Protein AF-A0A7W3G1K5-F1 (afdb_monomer_lite)

InterPro domains:
  IPR002514 Transposase IS3/IS911family [PF01527] (11-40)
  IPR009057 Homedomain-like superfamily [SSF46689] (9-40)

pLDDT: mean 85.79, std 16.36, range [42.66, 97.81]

Structure (mmCIF, N/CA/C/O backbone):
data_AF-A0A7W3G1K5-F1
#
_entry.id   AF-A0A7W3G1K5-F1
#
loop_
_atom_site.group_PDB
_atom_site.id
_atom_site.type_symbol
_atom_site.label_atom_id
_atom_site.label_alt_id
_atom_site.label_comp_id
_atom_site.label_asym_id
_atom_site.label_entity_id
_atom_site.label_seq_id
_atom_site.pdbx_PDB_ins_code
_atom_site.Cartn_x
_atom_site.Cartn_y
_atom_site.Cartn_z
_atom_site.occupancy
_atom_site.B_iso_or_equiv
_atom_site.auth_seq_id
_atom_site.auth_comp_id
_atom_site.auth_asym_id
_atom_site.auth_atom_id
_atom_site.pdbx_PDB_model_num
ATOM 1 N N . MET A 1 1 ? -1.578 -26.239 -21.518 1.00 42.66 1 MET A N 1
ATOM 2 C CA . MET A 1 1 ? -2.385 -25.118 -20.994 1.00 42.66 1 MET A CA 1
ATOM 3 C C . MET A 1 1 ? -1.747 -23.855 -21.540 1.00 42.66 1 MET A C 1
ATOM 5 O O . MET A 1 1 ? -0.679 -23.478 -21.077 1.00 42.66 1 MET A O 1
ATOM 9 N N . GLU A 1 2 ? -2.288 -23.312 -22.628 1.00 47.94 2 GLU A N 1
ATOM 10 C CA . GLU A 1 2 ? -1.699 -22.144 -23.287 1.00 47.94 2 GLU A CA 1
ATOM 11 C C . GLU A 1 2 ? -1.931 -20.912 -22.412 1.00 47.94 2 GLU A C 1
ATOM 13 O O . GLU A 1 2 ? -3.066 -20.562 -22.082 1.00 47.94 2 GLU A O 1
ATOM 18 N N . GLN A 1 3 ? -0.840 -20.297 -21.960 1.00 55.66 3 GLN A N 1
ATOM 19 C CA . GLN A 1 3 ? -0.894 -19.075 -21.173 1.00 55.66 3 GLN A CA 1
ATOM 20 C C . GLN A 1 3 ? -1.325 -17.942 -22.100 1.00 55.66 3 GLN A C 1
ATOM 22 O O . GLN A 1 3 ? -0.543 -17.446 -22.906 1.00 55.66 3 GLN A O 1
ATOM 27 N N . LYS A 1 4 ? -2.596 -17.552 -21.995 1.00 56.47 4 LYS A N 1
ATOM 28 C CA . LYS A 1 4 ? -3.160 -16.370 -22.645 1.00 56.47 4 LYS A CA 1
ATOM 29 C C . LYS A 1 4 ? -2.282 -15.157 -22.309 1.00 56.47 4 LYS A C 1
ATOM 31 O O . LYS A 1 4 ? -2.312 -14.672 -21.179 1.00 56.47 4 LYS A O 1
ATOM 36 N N . ILE A 1 5 ? -1.484 -14.690 -23.271 1.00 61.03 5 ILE A N 1
ATOM 37 C CA . ILE A 1 5 ? -0.641 -13.500 -23.119 1.00 61.03 5 ILE A CA 1
ATOM 38 C C . ILE A 1 5 ? -1.582 -12.291 -23.056 1.00 61.03 5 ILE A C 1
ATOM 40 O O . ILE A 1 5 ? -2.107 -11.830 -24.067 1.00 61.03 5 ILE A O 1
ATOM 44 N N . LEU A 1 6 ? -1.877 -11.831 -21.840 1.00 65.19 6 LEU A N 1
ATOM 45 C CA . LEU A 1 6 ? -2.656 -10.620 -21.593 1.00 65.19 6 LEU A CA 1
ATOM 46 C C . LEU A 1 6 ? -1.796 -9.407 -21.970 1.00 65.19 6 LEU A C 1
ATOM 48 O O . LEU A 1 6 ? -0.830 -9.139 -21.270 1.00 65.19 6 LEU A O 1
ATOM 52 N N . SER A 1 7 ? -2.178 -8.723 -23.055 1.00 61.69 7 SER A N 1
ATOM 53 C CA . SER A 1 7 ? -1.693 -7.424 -23.566 1.00 61.69 7 SER A CA 1
ATOM 54 C C . SER A 1 7 ? -0.168 -7.214 -23.608 1.00 61.69 7 SER A C 1
ATOM 56 O O . SER A 1 7 ? 0.510 -7.146 -22.589 1.00 61.69 7 SER A O 1
ATOM 58 N N . ALA A 1 8 ? 0.374 -7.005 -24.811 1.00 62.97 8 ALA A N 1
ATOM 59 C CA . ALA A 1 8 ? 1.779 -6.656 -25.056 1.00 62.97 8 ALA A CA 1
ATOM 60 C C . ALA A 1 8 ? 2.149 -5.208 -24.655 1.00 62.97 8 ALA A C 1
ATOM 62 O O . ALA A 1 8 ? 3.192 -4.698 -25.065 1.00 62.97 8 ALA A O 1
ATOM 63 N N . GLU A 1 9 ? 1.308 -4.521 -23.879 1.00 69.12 9 GLU A N 1
ATOM 64 C CA . GLU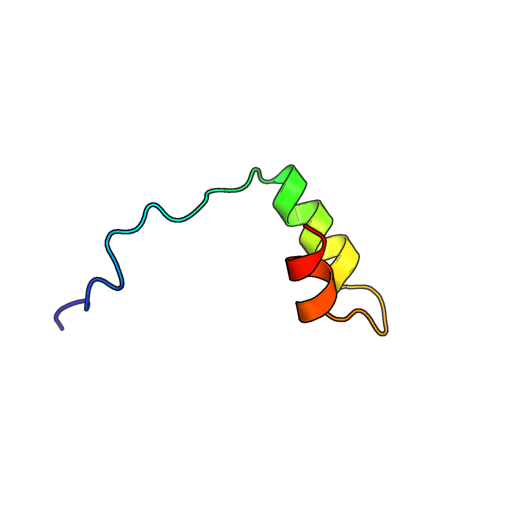 A 1 9 ? 1.640 -3.204 -23.345 1.00 69.12 9 GLU A CA 1
ATOM 65 C C . GLU A 1 9 ? 2.769 -3.337 -22.313 1.00 69.12 9 GLU A C 1
ATOM 67 O O . GLU A 1 9 ? 2.673 -4.161 -21.394 1.00 69.12 9 GLU A O 1
ATOM 72 N N . PRO A 1 10 ? 3.848 -2.536 -22.423 1.00 72.25 10 PRO A N 1
ATOM 73 C CA . PRO A 1 10 ? 4.902 -2.519 -21.424 1.00 72.25 10 PRO A CA 1
ATOM 74 C C . PRO A 1 10 ? 4.295 -2.254 -20.047 1.00 72.25 10 PRO A C 1
ATOM 76 O O . PRO A 1 10 ? 3.799 -1.162 -19.760 1.00 72.25 10 PRO A O 1
ATOM 79 N N . ARG A 1 11 ? 4.316 -3.270 -19.177 1.00 76.06 11 ARG A N 1
ATOM 80 C CA . ARG A 1 11 ? 3.879 -3.098 -17.793 1.00 76.06 11 ARG A CA 1
ATOM 81 C C . ARG A 1 11 ? 4.778 -2.051 -17.159 1.00 76.06 11 ARG A C 1
ATOM 83 O O . ARG A 1 11 ? 5.986 -2.258 -17.065 1.00 76.06 11 ARG A O 1
ATOM 90 N N . ARG A 1 12 ? 4.191 -0.935 -16.719 1.00 80.69 12 ARG A N 1
ATOM 91 C CA . ARG A 1 12 ? 4.920 0.089 -15.964 1.00 80.69 12 ARG A CA 1
ATOM 92 C C . ARG A 1 12 ? 5.593 -0.578 -14.767 1.00 80.69 12 ARG A C 1
ATOM 94 O O . ARG A 1 12 ? 4.929 -1.109 -13.877 1.00 80.69 12 ARG A O 1
ATOM 101 N N . THR A 1 13 ? 6.920 -0.584 -14.770 1.00 87.75 13 THR A N 1
ATOM 102 C CA . THR A 1 13 ? 7.717 -1.070 -13.650 1.00 87.75 13 THR A CA 1
ATOM 103 C C . THR A 1 13 ? 8.009 0.096 -12.727 1.00 87.75 13 THR A C 1
ATOM 105 O O . THR A 1 13 ? 8.687 1.044 -13.113 1.00 87.75 13 THR A O 1
ATOM 108 N N . PHE A 1 14 ? 7.519 0.015 -11.498 1.00 90.81 14 PHE A N 1
ATOM 109 C CA . PHE A 1 14 ? 7.845 0.989 -10.465 1.00 90.81 14 PHE A CA 1
ATOM 110 C C . PHE A 1 14 ? 9.045 0.526 -9.639 1.00 90.81 14 PHE A C 1
ATOM 112 O O . PHE A 1 14 ? 9.243 -0.682 -9.447 1.00 90.81 14 PHE A O 1
ATOM 119 N N . SER A 1 15 ? 9.822 1.485 -9.129 1.00 95.94 15 SER A N 1
ATOM 120 C CA . SER A 1 15 ? 10.906 1.205 -8.188 1.00 95.94 15 SER A CA 1
ATOM 121 C C . SER A 1 15 ? 10.357 0.563 -6.911 1.00 95.94 15 SER A C 1
ATOM 123 O O . SER A 1 15 ? 9.182 0.714 -6.562 1.00 95.94 15 SER A O 1
ATOM 125 N N . ASN A 1 16 ? 11.202 -0.175 -6.193 1.00 96.25 16 ASN A N 1
ATOM 126 C CA . ASN A 1 16 ? 10.780 -0.793 -4.935 1.00 96.25 16 ASN A CA 1
ATOM 127 C C . ASN A 1 16 ? 10.412 0.254 -3.879 1.00 96.25 16 ASN A C 1
ATOM 129 O O . ASN A 1 16 ? 9.447 0.055 -3.151 1.00 96.25 16 ASN A O 1
ATOM 133 N N . GLU A 1 17 ? 11.120 1.381 -3.840 1.00 97.81 17 GLU A N 1
ATOM 134 C CA . GLU A 1 17 ? 10.801 2.491 -2.941 1.00 97.81 17 GLU A CA 1
ATOM 135 C C . GLU A 1 17 ? 9.390 3.031 -3.189 1.00 97.81 17 GLU A C 1
ATOM 137 O O . GLU A 1 17 ? 8.596 3.140 -2.256 1.00 97.81 17 GLU A O 1
ATOM 142 N N . PHE A 1 18 ? 9.035 3.254 -4.457 1.00 95.50 18 PHE A N 1
ATOM 143 C CA . PHE A 1 18 ? 7.693 3.694 -4.823 1.00 95.50 18 PHE A CA 1
ATOM 144 C C . PHE A 1 18 ? 6.629 2.672 -4.402 1.00 95.50 18 PHE A C 1
ATOM 146 O O . PHE A 1 18 ? 5.610 3.028 -3.812 1.00 95.50 18 PHE A O 1
ATOM 153 N N . LYS A 1 19 ? 6.877 1.376 -4.639 1.00 95.25 19 LYS A N 1
ATOM 154 C CA . LYS A 1 19 ? 5.959 0.310 -4.201 1.00 95.25 19 LYS A CA 1
ATOM 155 C C . LYS A 1 19 ? 5.769 0.316 -2.683 1.00 95.25 19 LYS A C 1
ATOM 157 O O . LYS A 1 19 ? 4.643 0.176 -2.217 1.00 95.25 19 LYS A O 1
ATOM 162 N N . LEU A 1 20 ? 6.842 0.506 -1.914 1.00 97.81 20 LEU A N 1
ATOM 163 C CA . LEU A 1 20 ? 6.769 0.588 -0.454 1.00 97.81 20 LEU A CA 1
ATOM 164 C C . LEU A 1 20 ? 5.980 1.819 0.012 1.00 97.81 20 LEU A C 1
ATOM 166 O O . LEU A 1 20 ? 5.197 1.711 0.956 1.00 97.81 20 LEU A O 1
ATOM 170 N N . GLN A 1 21 ? 6.122 2.963 -0.664 1.00 97.00 21 GLN A N 1
ATOM 171 C CA . GLN A 1 21 ? 5.312 4.153 -0.389 1.00 97.00 21 GLN A CA 1
ATOM 172 C C . GLN A 1 21 ? 3.821 3.897 -0.653 1.00 97.00 21 GLN A C 1
ATOM 174 O O . GLN A 1 21 ? 2.994 4.214 0.202 1.00 97.00 21 GLN A O 1
ATOM 179 N N . 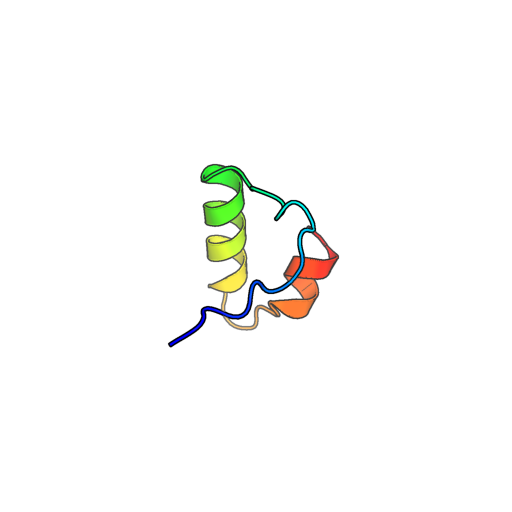MET A 1 22 ? 3.479 3.251 -1.773 1.00 97.06 22 MET A N 1
ATOM 180 C CA . MET A 1 22 ? 2.097 2.862 -2.085 1.00 97.06 22 MET A CA 1
ATOM 181 C C . 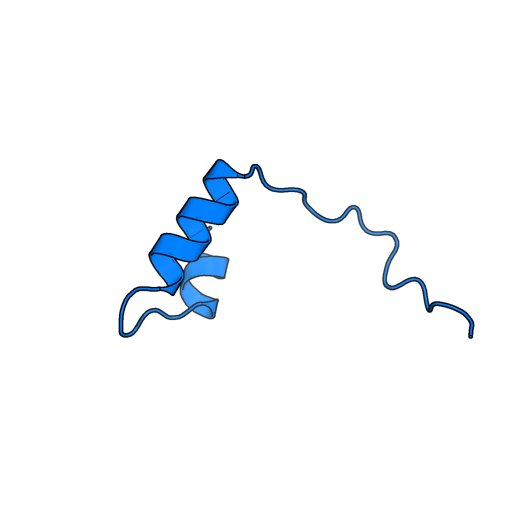MET A 1 22 ? 1.505 1.934 -1.018 1.00 97.06 22 MET A C 1
ATOM 183 O O . MET A 1 22 ? 0.393 2.171 -0.546 1.00 97.06 22 MET A O 1
ATOM 187 N N . VAL A 1 23 ? 2.263 0.920 -0.581 1.00 96.56 23 VAL A N 1
ATOM 188 C CA . VAL A 1 23 ? 1.840 0.005 0.493 1.00 96.56 23 VAL A CA 1
ATOM 189 C C . VAL A 1 23 ? 1.627 0.764 1.802 1.00 96.56 23 VAL A C 1
ATOM 191 O O . VAL A 1 23 ? 0.599 0.588 2.448 1.00 96.56 23 VAL A O 1
ATOM 194 N N . LYS A 1 24 ? 2.544 1.662 2.178 1.00 97.69 24 LYS A N 1
ATOM 195 C CA . LYS A 1 24 ? 2.417 2.464 3.403 1.00 97.69 24 LYS A CA 1
ATOM 196 C C . LYS A 1 24 ? 1.151 3.327 3.408 1.00 97.69 24 LYS A C 1
ATOM 198 O O . LYS A 1 24 ? 0.517 3.450 4.453 1.00 97.69 24 LYS A O 1
ATOM 203 N N . LEU A 1 25 ? 0.790 3.919 2.268 1.00 97.19 25 LEU A N 1
ATOM 204 C CA . LEU A 1 25 ? -0.427 4.723 2.130 1.00 97.19 25 LEU A CA 1
ATOM 205 C C . LEU A 1 25 ? -1.690 3.856 2.197 1.00 97.19 25 LEU A C 1
ATOM 207 O O . LEU A 1 25 ? -2.634 4.205 2.902 1.00 97.19 25 LEU A O 1
ATOM 211 N N . ALA A 1 26 ? -1.693 2.717 1.504 1.00 97.25 26 ALA A N 1
ATOM 212 C CA . ALA A 1 26 ? -2.835 1.805 1.466 1.00 97.25 26 ALA A CA 1
ATOM 213 C C . ALA A 1 26 ? -3.090 1.092 2.806 1.00 97.25 26 ALA A C 1
ATOM 215 O O . ALA A 1 26 ? -4.226 0.721 3.085 1.00 97.25 26 ALA A O 1
ATOM 216 N N . SER A 1 27 ? -2.061 0.930 3.642 1.00 97.38 27 SER A N 1
ATOM 217 C CA . SER A 1 27 ? -2.184 0.316 4.969 1.00 97.38 27 SER A CA 1
ATOM 218 C C . SER A 1 27 ? -2.840 1.216 6.023 1.00 97.38 27 SER A C 1
ATOM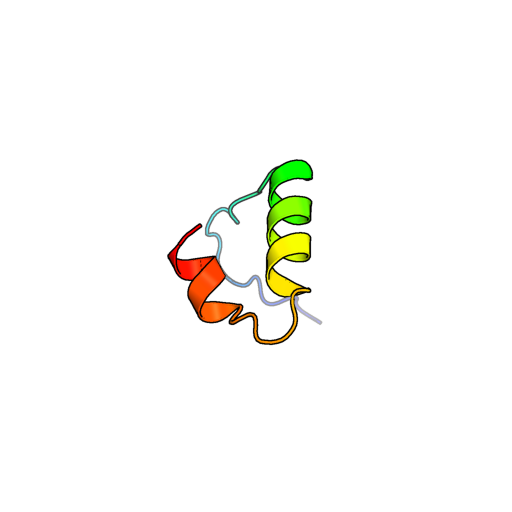 220 O O . SER A 1 27 ? -3.097 0.746 7.130 1.00 97.38 27 SER A O 1
ATOM 222 N N . GLN A 1 28 ? -3.098 2.497 5.732 1.00 97.00 28 GLN A N 1
ATOM 223 C CA . GLN A 1 28 ? -3.744 3.387 6.699 1.00 97.00 28 GLN A CA 1
ATOM 224 C C . GLN A 1 28 ? -5.232 3.035 6.870 1.00 97.00 28 GLN A C 1
ATOM 226 O O . GLN A 1 28 ? -5.928 2.824 5.873 1.00 97.00 28 GLN A O 1
ATOM 231 N N . PRO A 1 29 ? -5.768 3.014 8.104 1.00 97.31 29 PRO A N 1
ATOM 232 C CA . PRO A 1 29 ? -7.197 2.824 8.326 1.00 97.31 29 PRO A CA 1
ATOM 233 C C . PRO A 1 29 ? -8.023 3.867 7.560 1.00 97.31 29 PRO A C 1
ATOM 235 O O . PRO A 1 29 ? -7.776 5.066 7.661 1.00 97.31 29 PRO A O 1
ATOM 238 N N . GLY A 1 30 ? -8.998 3.410 6.770 1.00 95.88 30 GLY A N 1
ATOM 239 C CA . GLY A 1 30 ? -9.827 4.289 5.936 1.00 95.88 30 GLY A CA 1
ATOM 240 C C . GLY A 1 30 ? -9.169 4.763 4.632 1.00 95.88 30 GLY A C 1
ATOM 241 O O . GLY A 1 30 ? -9.751 5.586 3.922 1.00 95.88 30 GLY A O 1
ATOM 242 N N . ALA A 1 31 ? -7.987 4.252 4.274 1.00 96.56 31 ALA A N 1
ATOM 243 C CA . ALA A 1 31 ? -7.377 4.526 2.979 1.00 96.56 31 ALA A CA 1
ATOM 244 C C . ALA A 1 31 ? -8.226 3.978 1.821 1.00 96.56 31 ALA A C 1
ATOM 246 O O . ALA A 1 31 ? -8.700 2.843 1.838 1.00 96.56 31 ALA A O 1
ATOM 247 N N . SER A 1 32 ? -8.371 4.781 0.766 1.00 96.94 32 SER A N 1
ATOM 248 C CA . SER A 1 32 ? -8.983 4.346 -0.489 1.00 96.94 32 SER A CA 1
ATOM 249 C C . SER A 1 32 ? -7.889 4.079 -1.513 1.00 96.94 32 SER A C 1
ATOM 251 O O . SER A 1 32 ? -7.304 5.014 -2.059 1.00 96.94 32 SER A O 1
ATOM 253 N N . VAL A 1 33 ? -7.643 2.800 -1.807 1.00 95.44 33 VAL A N 1
ATOM 254 C CA . VAL A 1 33 ? -6.666 2.371 -2.825 1.00 95.44 33 VAL A CA 1
ATOM 255 C C . VAL A 1 33 ? -6.963 3.016 -4.179 1.00 95.44 33 VAL A C 1
ATOM 257 O O . VAL A 1 33 ? -6.056 3.493 -4.852 1.00 95.44 33 VAL A O 1
ATOM 260 N N . ALA A 1 34 ? -8.244 3.108 -4.549 1.00 96.69 34 ALA A N 1
ATOM 261 C CA . ALA A 1 34 ? -8.661 3.745 -5.793 1.00 96.69 34 ALA A CA 1
ATOM 262 C C . ALA A 1 34 ? -8.347 5.249 -5.827 1.00 96.69 34 ALA A C 1
ATOM 264 O O . ALA A 1 34 ? -8.051 5.779 -6.891 1.00 96.69 34 ALA A O 1
ATOM 265 N N . ARG A 1 35 ? -8.422 5.949 -4.686 1.00 96.62 35 ARG A N 1
ATOM 266 C CA . ARG A 1 35 ? -8.021 7.359 -4.601 1.00 96.62 35 ARG A CA 1
ATOM 267 C C . ARG A 1 35 ? -6.504 7.503 -4.712 1.00 96.62 35 ARG A C 1
ATOM 269 O O . ARG A 1 35 ? -6.048 8.289 -5.530 1.00 96.62 35 ARG A O 1
ATOM 276 N N . ILE A 1 36 ? -5.753 6.697 -3.962 1.00 96.69 36 ILE A N 1
ATOM 277 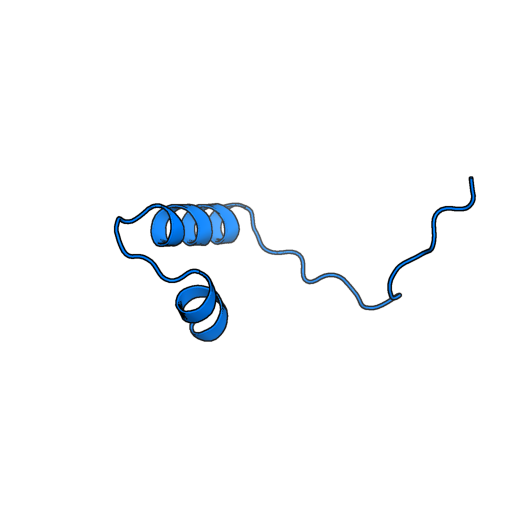C CA . ILE A 1 36 ? -4.281 6.707 -3.966 1.00 96.69 36 ILE A CA 1
ATOM 278 C C . ILE A 1 36 ? -3.742 6.462 -5.383 1.00 96.69 36 ILE A C 1
ATOM 280 O O . ILE A 1 36 ? -2.912 7.226 -5.851 1.00 96.69 36 ILE A O 1
ATOM 284 N N . ALA A 1 37 ? -4.277 5.475 -6.106 1.00 93.50 37 ALA A N 1
ATOM 285 C CA . ALA A 1 37 ? -3.852 5.163 -7.475 1.00 93.50 37 ALA A CA 1
ATOM 286 C C . ALA A 1 37 ? -4.239 6.218 -8.531 1.00 93.50 37 ALA A C 1
ATOM 288 O O . ALA A 1 37 ? -3.797 6.130 -9.670 1.00 93.50 37 ALA A O 1
ATOM 289 N N . ARG A 1 38 ? -5.121 7.172 -8.202 1.00 95.94 38 ARG A N 1
ATOM 290 C CA . ARG A 1 38 ? -5.414 8.321 -9.075 1.00 95.94 38 ARG A CA 1
ATOM 291 C C . ARG A 1 38 ? -4.491 9.502 -8.797 1.00 95.94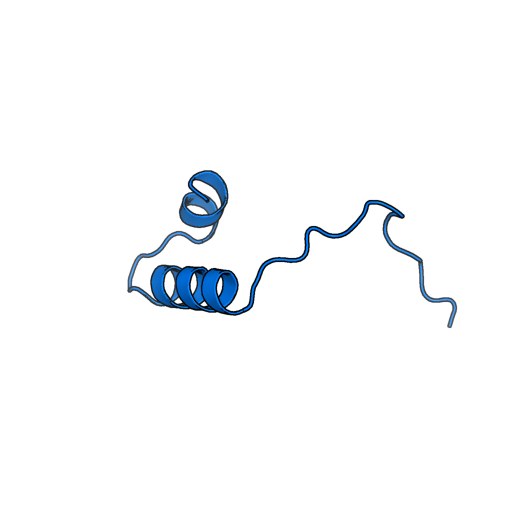 38 ARG A C 1
ATOM 293 O O . ARG A 1 38 ? -4.266 10.305 -9.693 1.00 95.94 38 ARG A O 1
ATOM 300 N N . GLU A 1 39 ? -4.023 9.629 -7.558 1.00 94.56 39 GLU A N 1
ATOM 301 C CA . GLU A 1 39 ? -3.129 10.704 -7.111 1.00 94.56 39 GLU A CA 1
ATOM 302 C C . GLU A 1 39 ? -1.651 10.410 -7.429 1.00 94.56 39 GLU A C 1
ATOM 304 O O . GLU A 1 39 ? -0.855 11.346 -7.504 1.00 94.56 39 GLU A O 1
ATOM 309 N N . HIS A 1 40 ? -1.297 9.136 -7.634 1.00 89.62 40 HIS A N 1
ATOM 310 C CA . HIS A 1 40 ? 0.063 8.640 -7.871 1.00 89.62 40 HIS A CA 1
ATOM 311 C C . HIS A 1 40 ? 0.155 7.792 -9.140 1.00 89.62 40 HIS A C 1
ATOM 313 O O . HIS A 1 40 ? 1.184 7.911 -9.844 1.00 89.62 40 HIS A O 1
#

Sequence (40 aa):
MEQKILSAEPRRTFSNEFKLQMVKLASQPGASVARIAREH

Organism: NCBI:txid1499973

Secondary structure (DSSP, 8-state):
--------S---PPPHHHHHHHHHHHTSTT--HHHHHHH-

Foldseek 3Di:
DDDDPDDPPPDDDDDPVVVVVLVVQCPDVPRDNVVSVVVD

Radius of gyration: 14.2 Å; chains: 1; bounding box: 21×36×33 Å